Protein AF-A0A9X2VXU7-F1 (afdb_monomer)

Mean predicted aligned error: 15.92 Å

Organism: NCBI:txid1654476

pLDDT: mean 79.63, std 19.14, range [34.38, 96.94]

Foldseek 3Di:
DDDDPPPDDDPDPPDQLLNVVLCVLPPPDDPQNLCVVLVHDPPLLVVCVDPVNFLDDDDLVSLVSSCSSSVHDSVSSNVRSVRRNPPDPPPPPPQDPVSVVVVVVLVPDDPVVVVVVVVVVVVVVVVCVVVCDDPPDDPDD

Sequence (141 aa):
MARSAHEANDGKPREYALDVLIARKKPGVSIRQIERDAGLPPGSLAHHLKTAKRGAIPRLATMQRFAAAIGADFTEVTKAFAADSFVAPDSSSVLTKDEREVLDLYRQLSEAHKGLVRAQLQAAVDYVAKVSPARTGTKRS

Solvent-accessible surface area (backbone atoms only — not comparable to full-atom values): 8717 Å² total; per-residue (Å²): 141,83,80,83,85,72,78,82,71,70,90,65,80,82,81,45,46,48,58,54,50,45,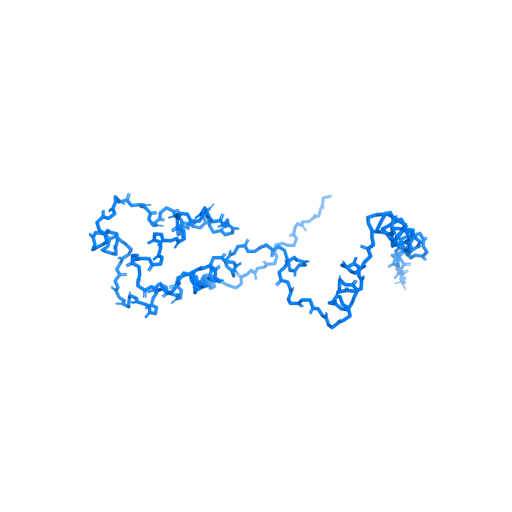47,71,59,39,66,96,59,51,67,71,53,40,30,56,77,56,72,43,63,90,52,76,60,58,58,59,71,35,75,93,39,54,41,56,75,74,57,68,75,55,46,50,48,50,12,65,48,50,72,46,55,55,67,58,44,52,51,18,41,56,69,40,18,71,69,58,75,87,82,72,56,78,69,50,73,66,59,42,52,53,50,56,56,56,68,74,47,54,74,75,52,46,53,54,52,52,54,51,53,49,52,52,53,55,45,52,59,67,74,56,69,73,99,74,83,79,86,77,131

Radius of gyration: 22.94 Å; Cα contacts (8 Å, |Δi|>4): 79; chains: 1; bounding box: 47×51×52 Å

Nearest PDB structures (foldseek):
  1dw9-assembly1_C  TM=3.909E-01  e=1.039E+00  Escherichia coli
  2ivb-assembly1_C  TM=3.908E-01  e=7.931E-01  Escherichia coli
  7o74-assembly1_A  TM=4.039E-01  e=1.039E+00  Pseudomonas lactis
  2iuo-assembly1_J  TM=3.911E-01  e=1.157E+00  Escherichia coli
  2ivq-assembly1_A  TM=3.899E-01  e=1.157E+00  Escherichia coli

Structure (mmCIF, N/CA/C/O backbone):
data_AF-A0A9X2VXU7-F1
#
_entry.id   AF-A0A9X2VXU7-F1
#
loop_
_atom_site.group_PDB
_atom_site.id
_atom_site.type_symbol
_atom_site.label_atom_id
_atom_site.label_alt_id
_atom_site.label_comp_id
_atom_site.label_asym_id
_atom_site.label_entity_id
_atom_site.label_seq_id
_atom_site.pdbx_PDB_ins_code
_atom_site.Cartn_x
_atom_site.Cartn_y
_atom_site.Cartn_z
_atom_site.occupancy
_atom_site.B_iso_or_equiv
_atom_site.auth_seq_id
_atom_site.auth_comp_id
_atom_site.auth_asym_id
_atom_site.auth_atom_id
_atom_site.pdbx_PDB_model_num
ATOM 1 N N . MET A 1 1 ? 33.579 21.582 5.996 1.00 47.84 1 MET A N 1
ATOM 2 C CA . MET A 1 1 ? 32.470 21.375 6.952 1.00 47.84 1 MET A CA 1
ATOM 3 C C . MET A 1 1 ? 31.421 22.455 6.737 1.00 47.84 1 MET A C 1
ATOM 5 O O . MET A 1 1 ? 31.714 23.613 6.989 1.00 47.84 1 MET A O 1
ATOM 9 N N . ALA A 1 2 ? 30.240 22.097 6.236 1.00 37.22 2 ALA A N 1
ATOM 10 C CA . ALA A 1 2 ? 29.071 22.974 6.169 1.00 37.22 2 ALA A CA 1
ATOM 11 C C . ALA A 1 2 ? 27.810 22.101 6.193 1.00 37.22 2 ALA A C 1
ATOM 13 O O . ALA A 1 2 ? 27.821 20.980 5.692 1.00 37.22 2 ALA A O 1
ATOM 14 N N . ARG A 1 3 ? 26.799 22.603 6.897 1.00 34.38 3 ARG A N 1
ATOM 15 C CA . ARG A 1 3 ? 25.735 21.877 7.590 1.00 34.38 3 ARG A CA 1
ATOM 16 C C . ARG A 1 3 ? 24.612 21.414 6.663 1.00 34.38 3 ARG A C 1
ATOM 18 O O . ARG A 1 3 ? 24.262 22.097 5.708 1.00 34.38 3 ARG A O 1
ATOM 25 N N . SER A 1 4 ? 24.036 20.276 7.039 1.00 41.47 4 SER A N 1
ATOM 26 C CA . SER A 1 4 ? 22.783 19.708 6.558 1.00 41.47 4 SER A CA 1
ATOM 27 C C . SER A 1 4 ? 21.665 20.752 6.508 1.00 41.47 4 SER A C 1
ATOM 29 O O . SER A 1 4 ? 21.345 21.360 7.529 1.00 41.47 4 SER A O 1
ATOM 31 N N . ALA A 1 5 ? 21.029 20.908 5.348 1.00 38.66 5 ALA A N 1
ATOM 32 C CA . ALA A 1 5 ? 19.711 21.518 5.252 1.00 38.66 5 ALA A CA 1
ATOM 33 C C . ALA A 1 5 ? 18.675 20.445 5.606 1.00 38.66 5 ALA A C 1
ATOM 35 O O . ALA A 1 5 ? 18.135 19.744 4.755 1.00 38.66 5 ALA A O 1
ATOM 36 N N . HIS A 1 6 ? 18.474 20.274 6.910 1.00 39.22 6 HIS A N 1
ATOM 37 C CA . HIS A 1 6 ? 17.275 19.663 7.451 1.00 39.22 6 HIS A CA 1
ATOM 38 C C . HIS A 1 6 ? 16.172 20.713 7.265 1.00 39.22 6 HIS A C 1
ATOM 40 O O . HIS A 1 6 ? 16.061 21.638 8.067 1.00 39.22 6 HIS A O 1
ATOM 46 N N . GLU A 1 7 ? 15.427 20.642 6.161 1.00 39.25 7 GLU A N 1
ATOM 47 C CA . GLU A 1 7 ? 14.214 21.448 6.023 1.00 39.25 7 GLU A CA 1
ATOM 48 C C . GLU A 1 7 ? 13.272 21.082 7.170 1.00 39.25 7 GLU A C 1
ATOM 50 O O . GLU A 1 7 ? 12.904 19.920 7.374 1.00 39.25 7 GLU A O 1
ATOM 55 N N . ALA A 1 8 ? 12.979 22.101 7.974 1.00 38.81 8 ALA A N 1
ATOM 56 C CA . ALA A 1 8 ? 12.091 22.046 9.111 1.00 38.81 8 ALA A CA 1
ATOM 57 C C . ALA A 1 8 ? 10.685 21.706 8.614 1.00 38.81 8 ALA A C 1
ATOM 59 O O . ALA A 1 8 ? 9.982 22.536 8.045 1.00 38.81 8 ALA A O 1
ATOM 60 N N . ASN A 1 9 ? 10.300 20.450 8.816 1.00 41.09 9 ASN A N 1
ATOM 61 C CA . ASN A 1 9 ? 8.938 19.995 8.624 1.00 41.09 9 ASN A CA 1
ATOM 62 C C . ASN A 1 9 ? 8.104 20.579 9.774 1.00 41.09 9 ASN A C 1
ATOM 64 O O . ASN A 1 9 ? 8.288 20.200 10.932 1.00 41.09 9 ASN A O 1
ATOM 68 N N . ASP A 1 10 ? 7.259 21.548 9.434 1.00 40.88 10 ASP A N 1
ATOM 69 C CA . ASP A 1 10 ? 6.278 22.203 10.295 1.00 40.88 10 ASP A CA 1
ATOM 70 C C . ASP A 1 10 ? 5.588 21.141 11.171 1.00 40.88 10 ASP A C 1
ATOM 72 O O . ASP A 1 10 ? 5.078 20.154 10.643 1.00 40.88 10 ASP A O 1
ATOM 76 N N . GLY A 1 11 ? 5.655 21.276 12.500 1.00 41.28 11 GLY A N 1
ATOM 77 C CA . GLY A 1 11 ? 5.474 20.208 13.505 1.00 41.28 11 GLY A CA 1
ATOM 78 C C . GLY A 1 11 ? 4.099 19.522 13.601 1.00 41.28 11 GLY A C 1
ATOM 79 O O . GLY A 1 11 ? 3.743 19.017 14.665 1.00 41.28 11 GLY A O 1
ATOM 80 N N . LYS A 1 12 ? 3.310 19.481 12.526 1.00 35.94 12 LYS A N 1
ATOM 81 C CA . LYS A 1 12 ? 2.122 18.640 12.403 1.00 35.94 12 LYS A CA 1
ATOM 82 C C . LYS A 1 12 ? 2.553 17.204 12.071 1.00 35.94 12 LYS A C 1
ATOM 84 O O . LYS A 1 12 ? 3.268 16.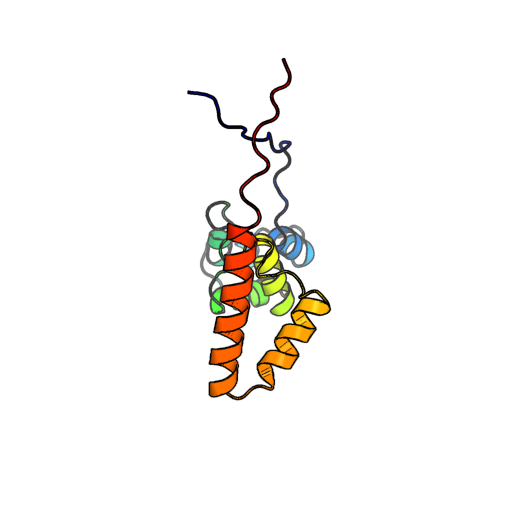996 11.087 1.00 35.94 12 LYS A O 1
ATOM 89 N N . PRO A 1 13 ? 2.138 16.195 12.859 1.00 51.47 13 PRO A N 1
ATOM 90 C CA . PRO A 1 13 ? 2.356 14.800 12.499 1.00 51.47 13 PRO A CA 1
ATOM 91 C C . PRO A 1 13 ? 1.796 14.557 11.096 1.00 51.47 13 PRO A C 1
ATOM 93 O O . PRO A 1 13 ? 0.644 14.898 10.834 1.00 51.47 13 PRO A O 1
ATOM 96 N N . ARG A 1 14 ? 2.606 13.998 10.188 1.00 59.62 14 ARG A N 1
ATOM 97 C CA . ARG A 1 14 ? 2.101 13.548 8.885 1.00 59.62 14 ARG A CA 1
ATOM 98 C C . ARG A 1 14 ? 0.974 12.554 9.139 1.00 59.62 14 ARG A C 1
ATOM 100 O O . ARG A 1 14 ? 1.179 11.559 9.834 1.00 59.62 14 ARG A O 1
ATOM 107 N N . GLU A 1 15 ? -0.199 12.849 8.603 1.00 76.25 15 GLU A N 1
ATOM 108 C CA . GLU A 1 15 ? -1.354 11.972 8.712 1.00 76.25 15 GLU A CA 1
ATOM 109 C C . GLU A 1 15 ? -1.180 10.823 7.713 1.00 76.25 15 GLU A C 1
ATOM 111 O O . GLU A 1 15 ? -1.130 11.040 6.502 1.00 76.25 15 GLU A O 1
ATOM 116 N N . TYR A 1 16 ? -1.000 9.604 8.219 1.00 85.50 16 TYR A N 1
ATOM 117 C CA . TYR A 1 16 ? -0.828 8.420 7.381 1.00 85.50 16 TYR A CA 1
ATOM 118 C C . TYR A 1 16 ? -2.177 8.000 6.787 1.00 85.50 16 TYR A C 1
ATOM 120 O O . TYR A 1 16 ? -3.181 7.918 7.497 1.00 85.50 16 TYR A O 1
ATOM 128 N N . ALA A 1 17 ? -2.209 7.675 5.497 1.00 89.00 17 ALA A N 1
ATOM 129 C CA . ALA A 1 17 ? -3.404 7.252 4.775 1.00 89.00 17 ALA A CA 1
ATOM 130 C C . ALA A 1 17 ? -4.064 6.022 5.416 1.00 89.00 17 ALA A C 1
ATOM 132 O O . ALA A 1 17 ? -5.293 5.912 5.431 1.00 89.00 17 ALA A O 1
ATOM 133 N N . LEU A 1 18 ? -3.272 5.108 5.984 1.00 91.19 18 LEU A N 1
ATOM 134 C CA . LEU A 1 18 ? -3.809 3.971 6.724 1.00 91.19 18 LEU A CA 1
ATOM 135 C C . LEU A 1 18 ? -4.485 4.391 8.033 1.00 91.19 18 LEU A C 1
ATOM 137 O O . LEU A 1 18 ? -5.500 3.800 8.395 1.00 91.19 18 LEU A O 1
ATOM 141 N N . ASP A 1 19 ? -3.983 5.421 8.714 1.00 91.56 19 ASP A N 1
ATOM 142 C CA . ASP A 1 19 ? -4.609 5.931 9.940 1.00 91.56 19 ASP A CA 1
ATOM 143 C C . ASP A 1 19 ? -5.943 6.608 9.627 1.00 91.56 19 ASP A C 1
ATOM 145 O O . ASP A 1 19 ? -6.940 6.339 10.300 1.00 91.56 19 ASP A O 1
ATOM 149 N N . VAL A 1 20 ? -5.998 7.376 8.534 1.00 91.75 20 VAL A N 1
ATOM 150 C CA . VAL A 1 20 ? -7.244 7.950 8.002 1.00 91.75 20 VAL A CA 1
ATOM 151 C C . VAL A 1 20 ? -8.246 6.851 7.651 1.00 91.75 20 VAL A C 1
ATOM 153 O O . VAL A 1 20 ? -9.424 6.937 8.002 1.00 91.75 20 VAL A O 1
ATOM 156 N N . LEU A 1 21 ? -7.795 5.787 6.976 1.00 94.00 21 LEU A N 1
ATOM 157 C CA . LEU A 1 21 ? -8.660 4.667 6.606 1.00 94.00 21 LEU A CA 1
ATOM 158 C C . LEU A 1 21 ? -9.230 3.964 7.844 1.00 94.00 21 LEU A C 1
ATOM 160 O O . LEU A 1 21 ? -10.428 3.675 7.883 1.00 94.00 21 LEU A O 1
ATOM 164 N N . ILE A 1 22 ? -8.399 3.712 8.858 1.00 94.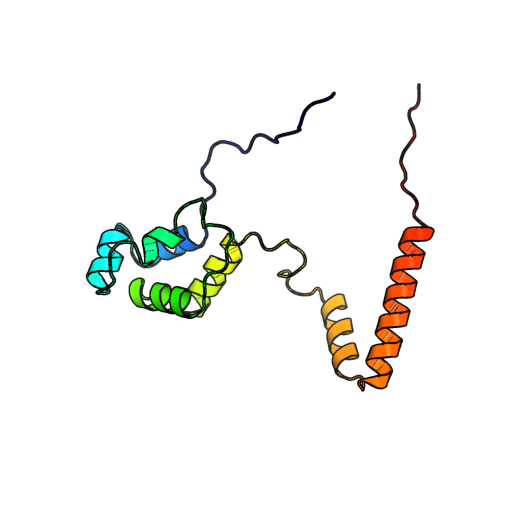88 22 ILE A N 1
ATOM 165 C CA . ILE A 1 22 ? -8.830 3.095 10.116 1.00 94.88 22 ILE A CA 1
ATOM 166 C C . ILE A 1 22 ? -9.836 3.998 10.830 1.00 94.88 22 ILE A C 1
ATOM 168 O O . ILE A 1 22 ? -10.907 3.522 11.200 1.00 94.88 22 ILE A O 1
ATOM 172 N N . ALA A 1 23 ? -9.541 5.293 10.966 1.00 93.50 23 ALA A N 1
ATOM 173 C CA . ALA A 1 23 ? -10.437 6.252 11.606 1.00 93.50 23 ALA A CA 1
ATOM 174 C C . ALA A 1 23 ? -11.796 6.339 10.891 1.00 93.50 23 ALA A C 1
ATOM 176 O O . ALA A 1 23 ? -12.833 6.418 11.546 1.00 93.50 23 ALA A O 1
ATOM 177 N N . ARG A 1 24 ? -11.812 6.246 9.554 1.00 94.44 24 ARG A N 1
ATOM 178 C CA . ARG A 1 24 ? -13.044 6.224 8.753 1.00 94.44 24 ARG A CA 1
ATOM 179 C C . ARG A 1 24 ? -13.859 4.945 8.948 1.00 94.44 24 A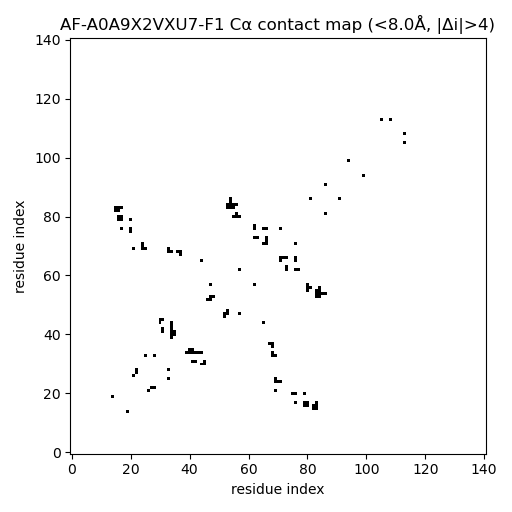RG A C 1
ATOM 181 O O . ARG A 1 24 ? -15.082 5.007 9.006 1.00 94.44 24 ARG A O 1
ATOM 188 N N . LYS A 1 25 ? -13.206 3.780 8.990 1.00 95.88 25 LYS A N 1
ATOM 189 C CA . LYS A 1 25 ? -13.884 2.470 9.054 1.00 95.88 25 LYS A CA 1
ATOM 190 C C . LYS A 1 25 ? -14.268 2.062 10.478 1.00 95.88 25 LYS A C 1
ATOM 192 O O . LYS A 1 25 ? -15.235 1.328 10.667 1.00 95.88 25 LYS A O 1
ATOM 197 N N . LYS A 1 26 ? -13.510 2.519 11.473 1.00 94.19 26 LYS A N 1
ATOM 198 C CA . LYS A 1 26 ? -13.657 2.187 12.895 1.00 94.19 26 LYS A CA 1
ATOM 199 C C . LYS A 1 26 ? -13.519 3.461 13.754 1.00 94.19 26 LYS A C 1
ATOM 201 O O . LYS A 1 26 ? -12.567 3.580 14.528 1.00 94.19 26 LYS A O 1
ATOM 206 N N . PRO A 1 27 ? -14.441 4.432 13.621 1.00 93.56 27 PRO A N 1
ATOM 207 C CA . PRO A 1 27 ? -14.334 5.723 14.297 1.00 93.56 27 PRO A CA 1
ATOM 208 C C . PRO A 1 27 ? -14.348 5.565 15.820 1.00 93.56 27 PRO A C 1
ATOM 210 O O . PRO A 1 27 ? -15.202 4.880 16.377 1.00 93.56 27 PRO A O 1
ATOM 213 N N . GLY A 1 28 ? -13.382 6.190 16.498 1.00 92.25 28 GLY A N 1
ATOM 214 C CA . GLY A 1 28 ? -13.261 6.155 17.961 1.00 92.25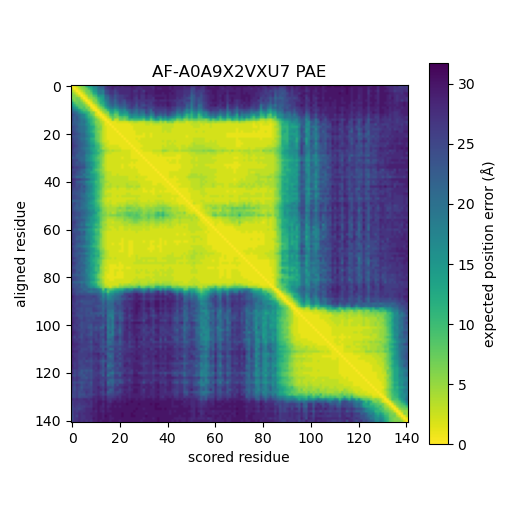 28 GLY A CA 1
ATOM 215 C C . GLY A 1 28 ? -12.822 4.809 18.552 1.00 92.25 28 GLY A C 1
ATOM 216 O O . GLY A 1 28 ? -12.676 4.701 19.769 1.00 92.25 28 GLY A O 1
ATOM 217 N N . VAL A 1 29 ? -12.576 3.786 17.728 1.00 95.06 29 VAL A N 1
ATOM 218 C CA . VAL A 1 29 ? -12.167 2.459 18.201 1.00 95.06 29 VAL A CA 1
ATOM 219 C C . VAL A 1 29 ? -10.644 2.364 18.229 1.00 95.06 29 VAL A C 1
ATOM 221 O O . VAL A 1 29 ? -9.963 2.584 17.229 1.00 95.06 29 VAL A O 1
ATOM 224 N N . SER A 1 30 ? -10.085 1.998 19.383 1.00 94.88 30 SER A N 1
ATOM 225 C CA . SER A 1 30 ? -8.639 1.782 19.502 1.00 94.88 30 SER A CA 1
ATOM 226 C C . SER A 1 30 ? -8.185 0.538 18.728 1.00 94.88 30 SER A C 1
ATOM 228 O O . SER A 1 30 ? -8.897 -0.462 18.676 1.00 94.88 30 SER A O 1
ATOM 230 N N . ILE A 1 31 ? -6.948 0.536 18.217 1.00 95.38 31 ILE A N 1
ATOM 231 C CA . ILE A 1 31 ? -6.371 -0.627 17.514 1.00 95.38 31 ILE A CA 1
ATOM 232 C C . ILE A 1 31 ? -6.411 -1.899 18.366 1.00 95.38 31 ILE A C 1
ATOM 234 O O . ILE A 1 31 ? -6.703 -2.973 17.854 1.00 95.38 31 ILE A O 1
ATOM 238 N N . ARG A 1 32 ? -6.171 -1.783 19.678 1.00 95.06 32 ARG A N 1
ATOM 239 C CA . ARG A 1 32 ? -6.252 -2.924 20.604 1.00 95.06 32 ARG A CA 1
ATOM 240 C C . ARG A 1 32 ? -7.659 -3.516 20.666 1.00 95.06 32 ARG A C 1
ATOM 242 O O . ARG A 1 32 ? -7.800 -4.727 20.785 1.00 95.06 32 ARG A O 1
ATOM 249 N N . GLN A 1 33 ? -8.686 -2.668 20.607 1.00 95.44 33 GLN A N 1
ATOM 250 C CA . GLN A 1 33 ? -10.072 -3.123 20.555 1.00 95.44 33 GLN A CA 1
ATOM 251 C C . GLN A 1 33 ? -10.378 -3.770 19.199 1.00 95.44 33 GLN A C 1
ATOM 253 O O . GLN A 1 33 ? -10.940 -4.853 19.184 1.00 95.44 33 GLN A O 1
ATOM 258 N N . ILE A 1 34 ? -9.913 -3.188 18.086 1.00 96.50 34 ILE A N 1
ATOM 259 C CA . ILE A 1 34 ? -10.049 -3.787 16.745 1.00 96.50 34 ILE A CA 1
ATOM 260 C C . ILE A 1 34 ? -9.413 -5.184 16.696 1.00 96.50 34 ILE A C 1
ATOM 262 O O . ILE A 1 34 ? -10.018 -6.119 16.182 1.00 96.50 34 ILE A O 1
ATOM 266 N N . GLU A 1 35 ? -8.203 -5.344 17.240 1.00 96.94 35 GLU A N 1
ATOM 267 C CA . GLU A 1 35 ? -7.527 -6.645 17.326 1.00 96.94 35 GLU A CA 1
ATOM 268 C C . GLU A 1 35 ? -8.351 -7.648 18.140 1.00 96.94 35 GLU A C 1
ATOM 270 O O . GLU A 1 35 ? -8.533 -8.780 17.702 1.00 96.94 35 GLU A O 1
ATOM 275 N N . ARG A 1 36 ? -8.897 -7.223 19.286 1.00 96.38 36 ARG A N 1
ATOM 276 C CA . ARG A 1 36 ? -9.741 -8.067 20.140 1.00 96.38 36 ARG A CA 1
ATOM 277 C C . ARG A 1 36 ? -11.023 -8.502 19.428 1.00 96.38 36 ARG A C 1
ATOM 279 O O . ARG A 1 36 ? -11.335 -9.688 19.439 1.00 96.38 36 ARG A O 1
ATOM 286 N N . ASP A 1 37 ? -11.724 -7.567 18.794 1.00 95.44 37 ASP A N 1
ATOM 287 C CA . ASP A 1 37 ? -12.984 -7.826 18.087 1.00 95.44 37 ASP A CA 1
ATOM 288 C C . ASP A 1 37 ? -12.780 -8.756 16.885 1.00 95.44 37 ASP A C 1
ATOM 290 O O . ASP A 1 37 ? -13.655 -9.548 16.547 1.00 95.44 37 ASP A O 1
ATOM 294 N N . ALA A 1 38 ? -11.603 -8.691 16.260 1.00 94.62 38 ALA A N 1
ATOM 295 C CA . ALA A 1 38 ? -11.210 -9.557 15.155 1.00 94.62 38 ALA A CA 1
ATOM 296 C C . ALA A 1 38 ? -10.591 -10.898 15.603 1.00 94.62 38 ALA A C 1
ATOM 298 O O . ALA A 1 38 ? -10.138 -11.666 14.754 1.00 94.62 38 ALA A O 1
ATOM 299 N N . GLY A 1 39 ? -10.517 -11.183 16.911 1.00 95.81 39 GLY A N 1
ATOM 300 C CA . GLY A 1 39 ? -9.894 -12.405 17.436 1.00 95.81 39 GLY A CA 1
ATOM 301 C C . GLY A 1 39 ? -8.387 -12.505 17.161 1.00 95.81 39 GLY A C 1
ATOM 302 O O . GLY A 1 39 ? -7.836 -13.603 17.091 1.00 95.81 39 GLY A O 1
ATOM 303 N N . LEU A 1 40 ? -7.710 -11.371 16.965 1.00 94.94 40 LEU A N 1
ATOM 304 C CA . LEU A 1 40 ? -6.287 -11.308 16.652 1.00 94.94 40 LEU A CA 1
ATOM 305 C C . LEU A 1 40 ? -5.430 -11.220 17.927 1.00 94.94 40 LEU A C 1
ATOM 307 O O . LEU A 1 40 ? -5.802 -10.532 18.882 1.00 94.94 40 LEU A O 1
ATOM 311 N N . PRO A 1 41 ? -4.229 -11.834 17.938 1.00 95.00 41 PRO A N 1
ATOM 312 C CA . PRO A 1 41 ? -3.265 -11.631 19.013 1.00 95.00 41 PRO A CA 1
ATOM 313 C C . PRO A 1 41 ? -2.877 -10.149 19.170 1.00 95.00 41 PRO A C 1
ATOM 315 O O . PRO A 1 41 ? -2.744 -9.452 18.152 1.00 95.00 41 PRO A O 1
ATOM 318 N N . PRO A 1 42 ? -2.613 -9.672 20.402 1.00 93.94 42 PRO A N 1
ATOM 319 C CA . PRO A 1 42 ? -2.199 -8.294 20.640 1.00 93.94 42 PRO A CA 1
ATOM 320 C C . PRO A 1 42 ? -0.974 -7.899 19.812 1.00 93.94 42 PRO A C 1
ATOM 322 O O . PR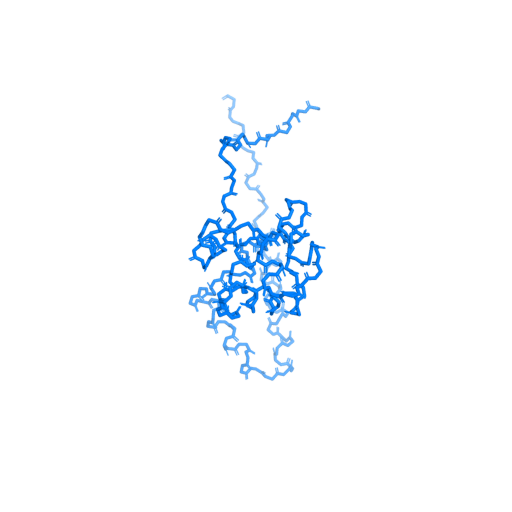O A 1 42 ? 0.043 -8.593 19.800 1.00 93.94 42 PRO A O 1
ATOM 325 N N . GLY A 1 43 ? -1.058 -6.756 19.136 1.00 92.44 43 GLY A N 1
ATOM 326 C CA . GLY A 1 43 ? 0.020 -6.224 18.306 1.00 92.44 43 GLY A CA 1
ATOM 327 C C . GLY A 1 43 ? 0.048 -6.733 16.865 1.00 92.44 43 GLY A C 1
ATOM 328 O O . GLY A 1 43 ? 0.906 -6.282 16.104 1.00 92.44 43 GLY A O 1
ATOM 329 N N . SER A 1 44 ? -0.877 -7.613 16.466 1.00 92.62 44 SER A N 1
ATOM 330 C CA . SER A 1 44 ? -0.986 -8.115 15.087 1.00 92.62 44 SER A CA 1
ATOM 331 C C . SER A 1 44 ? -1.139 -7.005 14.045 1.00 92.62 44 SER A C 1
ATOM 333 O O . SER A 1 44 ? -0.619 -7.128 12.937 1.00 92.62 44 SER A O 1
ATOM 335 N N . LEU A 1 45 ? -1.832 -5.922 14.396 1.00 93.62 45 LEU A N 1
ATOM 336 C CA . LEU A 1 45 ? -2.007 -4.724 13.580 1.00 93.62 45 LEU A CA 1
ATOM 337 C C . LEU A 1 45 ? -1.134 -3.588 14.116 1.00 93.62 45 LEU A C 1
ATOM 339 O O . LEU A 1 45 ? -0.413 -2.947 13.351 1.00 93.62 45 LEU A O 1
ATOM 343 N N . ALA A 1 46 ? -1.127 -3.373 15.437 1.00 92.62 46 ALA A N 1
ATOM 344 C CA . ALA A 1 46 ? -0.440 -2.238 16.054 1.00 92.62 46 ALA A CA 1
ATOM 345 C C . ALA A 1 46 ? 1.070 -2.216 15.768 1.00 92.62 46 ALA A C 1
ATOM 347 O O . ALA A 1 46 ? 1.664 -1.141 15.686 1.00 92.62 46 ALA A O 1
ATOM 348 N N . HIS A 1 47 ? 1.703 -3.380 15.571 1.00 91.31 47 HIS A N 1
ATOM 349 C CA . HIS A 1 47 ? 3.108 -3.460 15.171 1.00 91.31 47 HIS A CA 1
ATOM 350 C C . HIS A 1 47 ? 3.390 -2.712 13.859 1.00 91.31 47 HIS A C 1
ATOM 352 O O . HIS A 1 47 ? 4.404 -2.022 13.759 1.00 91.31 47 HIS A O 1
ATOM 358 N N . HIS A 1 48 ? 2.490 -2.822 12.881 1.00 89.31 48 HIS A N 1
ATOM 359 C CA . HIS A 1 48 ? 2.636 -2.226 11.551 1.00 89.31 48 HIS A CA 1
ATOM 360 C C . HIS A 1 48 ? 2.298 -0.732 11.517 1.00 89.31 48 HIS A C 1
ATOM 362 O O . HIS A 1 48 ? 2.683 -0.043 10.579 1.00 89.31 48 HIS A O 1
ATOM 368 N N . LEU A 1 49 ? 1.632 -0.223 12.556 1.00 88.88 49 LEU A N 1
ATOM 369 C CA . LEU A 1 49 ? 1.264 1.188 12.679 1.00 88.88 49 LEU A CA 1
ATOM 370 C C . LEU A 1 49 ? 2.349 2.041 13.356 1.00 88.88 49 LEU A C 1
ATOM 372 O O . LEU A 1 49 ? 2.264 3.270 13.351 1.00 88.88 49 LEU A O 1
ATOM 376 N N . LYS A 1 50 ? 3.391 1.415 13.917 1.00 86.31 50 LYS A N 1
ATOM 377 C CA . LYS A 1 50 ? 4.529 2.121 14.523 1.00 86.31 50 LYS A CA 1
ATOM 378 C C . LYS A 1 50 ? 5.279 2.933 13.469 1.00 86.31 50 LYS A C 1
ATOM 380 O O . LYS A 1 50 ? 5.570 2.408 12.401 1.00 86.31 50 LYS A O 1
ATOM 385 N N . THR A 1 51 ? 5.703 4.151 13.808 1.00 79.88 51 THR A N 1
ATOM 386 C CA . THR A 1 51 ? 6.454 5.049 12.908 1.00 79.88 51 THR A CA 1
ATOM 387 C C . THR A 1 51 ? 7.655 4.366 12.247 1.00 79.88 51 THR A C 1
ATOM 389 O O . THR A 1 51 ? 7.846 4.499 11.049 1.00 79.88 51 THR A O 1
ATOM 392 N N . ALA A 1 52 ? 8.404 3.541 12.988 1.00 79.00 52 ALA A N 1
ATOM 393 C CA . ALA A 1 52 ? 9.554 2.790 12.466 1.00 79.00 52 ALA A CA 1
ATOM 394 C C . ALA A 1 52 ? 9.207 1.700 11.425 1.00 79.00 52 ALA A C 1
ATOM 396 O O . ALA A 1 52 ? 10.106 1.099 10.841 1.00 79.00 52 ALA A O 1
ATOM 397 N N . LYS A 1 53 ? 7.922 1.378 11.248 1.00 78.25 53 LYS A N 1
ATOM 398 C CA . LYS A 1 53 ? 7.406 0.411 10.268 1.00 78.25 53 LYS A CA 1
ATOM 399 C C . LYS A 1 53 ? 6.582 1.074 9.160 1.00 78.25 53 LYS A C 1
ATOM 401 O O . LYS A 1 53 ? 6.263 0.399 8.184 1.00 78.25 53 LYS A O 1
ATOM 406 N N . ARG A 1 54 ? 6.271 2.370 9.284 1.00 79.00 54 ARG A N 1
ATOM 407 C CA . ARG A 1 54 ? 5.694 3.177 8.199 1.00 79.00 54 ARG A CA 1
ATOM 408 C C . ARG A 1 54 ? 6.722 3.299 7.073 1.00 79.00 54 ARG A C 1
ATOM 410 O O . ARG A 1 54 ? 7.920 3.250 7.338 1.00 79.00 54 ARG A O 1
ATOM 417 N N . GLY A 1 55 ? 6.275 3.392 5.825 1.00 71.62 55 GLY A N 1
ATOM 418 C CA . GLY A 1 55 ? 7.171 3.310 4.664 1.00 71.62 55 GLY A CA 1
ATOM 419 C C . GLY A 1 55 ? 7.349 1.889 4.105 1.00 71.62 55 GLY A C 1
ATOM 420 O O . GLY A 1 55 ? 7.677 1.713 2.941 1.00 71.62 55 GLY A O 1
ATOM 421 N N . ALA A 1 56 ? 7.101 0.840 4.892 1.00 78.06 56 ALA A N 1
ATOM 422 C CA . ALA A 1 56 ? 7.230 -0.532 4.408 1.00 78.06 56 ALA A CA 1
ATOM 423 C C . ALA 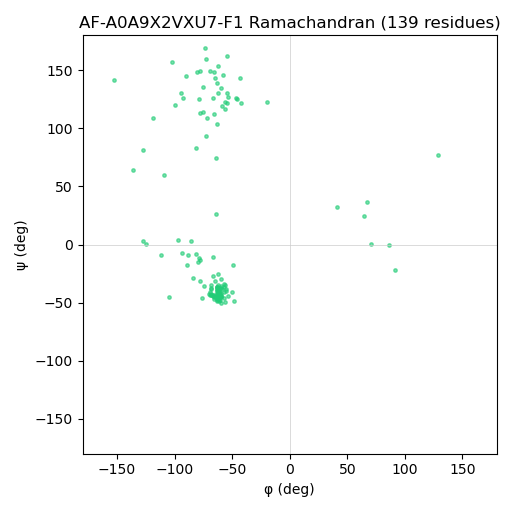A 1 56 ? 5.885 -1.075 3.913 1.00 78.06 56 ALA A C 1
ATOM 425 O O . ALA A 1 56 ? 4.892 -1.046 4.640 1.00 78.06 56 ALA A O 1
ATOM 426 N N . ILE A 1 57 ? 5.874 -1.657 2.712 1.00 84.00 57 ILE A N 1
ATOM 427 C CA . ILE A 1 57 ? 4.735 -2.439 2.225 1.00 84.00 57 ILE A CA 1
ATOM 428 C C . ILE A 1 57 ? 4.750 -3.799 2.947 1.00 84.00 57 ILE A C 1
ATOM 430 O O . ILE A 1 57 ? 5.694 -4.577 2.771 1.00 84.00 57 ILE A O 1
ATOM 434 N N . PRO A 1 58 ? 3.751 -4.117 3.792 1.00 86.31 58 PRO A N 1
ATOM 435 C CA . PRO A 1 58 ? 3.716 -5.392 4.495 1.00 86.31 58 PRO A CA 1
ATOM 436 C C . PRO A 1 58 ? 3.337 -6.544 3.553 1.00 86.31 58 PRO A C 1
ATOM 438 O O . PRO A 1 58 ? 2.877 -6.349 2.431 1.00 86.31 58 PRO A O 1
ATOM 441 N N . ARG A 1 59 ? 3.493 -7.785 4.027 1.00 91.19 59 ARG A N 1
ATOM 442 C CA . ARG A 1 59 ? 3.093 -8.977 3.261 1.00 91.19 59 ARG A CA 1
ATOM 443 C C . ARG A 1 59 ? 1.584 -8.987 2.990 1.00 91.19 59 ARG A C 1
ATOM 445 O O . ARG A 1 59 ? 0.800 -8.513 3.812 1.00 91.19 59 ARG A O 1
ATOM 452 N N . LEU A 1 60 ? 1.182 -9.651 1.905 1.00 90.69 60 LEU A N 1
ATOM 453 C CA . LEU A 1 60 ? -0.219 -9.814 1.494 1.00 90.69 60 LEU A CA 1
ATOM 454 C C . LEU A 1 60 ? -1.134 -10.285 2.640 1.00 90.69 60 LEU A C 1
ATOM 456 O O . LEU A 1 60 ? -2.156 -9.664 2.917 1.00 90.69 60 LEU A O 1
ATOM 460 N N . ALA A 1 61 ? -0.719 -11.322 3.372 1.00 92.88 61 ALA A N 1
ATOM 461 C CA . ALA A 1 61 ? -1.474 -11.861 4.507 1.00 92.88 61 ALA A CA 1
ATOM 462 C C . ALA A 1 61 ? -1.669 -10.850 5.656 1.00 92.88 61 ALA A C 1
ATOM 464 O O . ALA A 1 61 ? -2.596 -10.973 6.454 1.00 92.88 61 ALA A O 1
ATOM 465 N N . THR A 1 62 ? -0.790 -9.854 5.788 1.00 93.12 62 THR A N 1
ATOM 466 C CA . THR A 1 62 ? -0.976 -8.750 6.740 1.00 93.12 62 THR A CA 1
ATOM 467 C C . THR A 1 62 ? -2.018 -7.767 6.218 1.00 93.12 62 THR A C 1
ATOM 469 O O . THR A 1 62 ? -2.920 -7.408 6.964 1.00 93.12 62 THR A O 1
ATOM 472 N N . MET A 1 63 ? -1.952 -7.377 4.943 1.00 94.19 63 MET A N 1
ATOM 473 C CA . MET A 1 63 ? -2.953 -6.487 4.339 1.00 94.19 63 MET A CA 1
ATOM 474 C C . MET A 1 63 ? -4.364 -7.094 4.374 1.00 94.19 63 MET A C 1
ATOM 476 O O . MET A 1 63 ? -5.318 -6.407 4.723 1.00 94.19 63 MET A O 1
ATOM 480 N N . GLN A 1 64 ? -4.493 -8.395 4.097 1.00 95.50 64 GLN A N 1
ATOM 481 C CA . GLN A 1 64 ? -5.764 -9.119 4.215 1.00 95.50 64 GLN A CA 1
ATOM 482 C C . GLN A 1 64 ? -6.292 -9.122 5.654 1.00 95.50 64 GLN A C 1
ATOM 484 O O . GLN A 1 64 ? -7.479 -8.894 5.871 1.00 95.50 64 GLN A O 1
ATOM 489 N N . ARG A 1 65 ? -5.412 -9.310 6.649 1.00 95.81 65 ARG A N 1
ATOM 490 C CA . ARG A 1 65 ? -5.789 -9.198 8.066 1.00 95.81 65 ARG A CA 1
ATOM 491 C C . ARG A 1 65 ? -6.264 -7.796 8.431 1.00 95.81 65 ARG A C 1
ATOM 493 O O . ARG A 1 65 ? -7.251 -7.680 9.146 1.00 95.81 65 ARG A O 1
ATOM 500 N N . PHE A 1 66 ? -5.610 -6.751 7.925 1.00 96.19 66 PHE A N 1
ATOM 501 C CA . PHE A 1 66 ? -6.085 -5.377 8.099 1.00 96.19 66 PHE A CA 1
ATOM 502 C C . PHE A 1 66 ? -7.483 -5.194 7.505 1.00 96.19 66 PHE A C 1
ATOM 504 O O . PHE A 1 66 ? -8.369 -4.729 8.213 1.00 96.19 66 PHE A O 1
ATOM 511 N N . ALA A 1 67 ? -7.693 -5.611 6.252 1.00 96.69 67 ALA A N 1
ATOM 512 C CA . ALA A 1 67 ? -8.980 -5.506 5.564 1.00 96.69 67 ALA A CA 1
ATOM 513 C C . ALA A 1 67 ? -10.107 -6.197 6.345 1.00 96.69 67 ALA A C 1
ATOM 515 O O . ALA A 1 67 ? -11.125 -5.570 6.638 1.00 96.69 67 ALA A O 1
ATOM 516 N N . ALA A 1 68 ? -9.877 -7.441 6.773 1.00 96.94 68 ALA A N 1
ATOM 517 C CA . ALA A 1 68 ? -10.833 -8.202 7.569 1.00 96.94 68 ALA A CA 1
ATOM 518 C C . ALA A 1 68 ? -11.118 -7.545 8.930 1.00 96.94 68 ALA A C 1
ATOM 520 O O . ALA A 1 68 ? -12.277 -7.381 9.302 1.00 96.94 68 ALA A O 1
ATOM 521 N N . ALA A 1 69 ? -10.081 -7.120 9.659 1.00 96.50 69 ALA A N 1
ATOM 522 C CA . ALA A 1 69 ? -10.239 -6.570 11.005 1.00 96.50 69 ALA A CA 1
ATOM 523 C C . ALA A 1 69 ? -10.953 -5.209 11.021 1.00 96.50 69 ALA A C 1
ATOM 525 O O . ALA A 1 69 ? -11.755 -4.928 11.915 1.00 96.50 69 ALA A O 1
ATOM 526 N N . ILE A 1 70 ? -10.691 -4.354 10.028 1.00 96.19 70 ILE A N 1
ATOM 527 C CA . ILE A 1 70 ? -11.309 -3.023 9.955 1.00 96.19 70 ILE A CA 1
ATOM 528 C C . ILE A 1 70 ? -12.587 -3.002 9.108 1.00 96.19 70 ILE A C 1
ATOM 530 O O . ILE A 1 70 ? -13.281 -1.991 9.112 1.00 96.19 70 ILE A O 1
ATOM 534 N N . GLY A 1 71 ? -12.931 -4.094 8.417 1.00 94.62 71 GLY A N 1
ATOM 535 C CA . GLY A 1 71 ? -14.087 -4.155 7.516 1.00 94.62 71 GLY A CA 1
ATOM 536 C C . GLY A 1 71 ? -13.923 -3.274 6.271 1.00 94.62 71 GLY A C 1
ATOM 537 O O . GLY A 1 71 ? -14.872 -2.625 5.829 1.00 94.62 71 GLY A O 1
ATOM 538 N N . ALA A 1 72 ? -12.703 -3.183 5.740 1.00 95.19 72 ALA A N 1
ATOM 539 C CA . ALA A 1 72 ? -12.404 -2.454 4.508 1.00 95.19 72 ALA A CA 1
ATOM 540 C C . ALA A 1 72 ? -12.234 -3.410 3.329 1.00 95.19 72 ALA A C 1
ATOM 542 O O . ALA A 1 72 ? -11.874 -4.572 3.514 1.00 95.19 72 ALA A O 1
ATOM 543 N N . ASP A 1 73 ? -12.433 -2.897 2.113 1.00 94.69 73 ASP A N 1
ATOM 544 C CA . ASP A 1 73 ? -12.042 -3.648 0.927 1.00 94.69 73 ASP A CA 1
ATOM 545 C C . ASP A 1 73 ? -10.518 -3.818 0.900 1.00 94.69 73 ASP A C 1
ATOM 547 O O . ASP A 1 73 ? -9.758 -2.915 1.274 1.00 94.69 73 ASP A O 1
ATOM 551 N N . PHE A 1 74 ? -10.060 -4.978 0.433 1.00 92.12 74 PHE A N 1
ATOM 552 C CA . PHE A 1 74 ? -8.635 -5.265 0.326 1.00 92.12 74 PHE A CA 1
ATOM 553 C C . PHE A 1 74 ? -7.900 -4.202 -0.510 1.00 92.12 74 PHE A C 1
ATOM 555 O O . PHE A 1 74 ? -6.829 -3.738 -0.119 1.00 92.12 74 PHE A O 1
ATOM 562 N N . THR A 1 75 ? -8.516 -3.732 -1.595 1.00 91.12 75 THR A N 1
ATOM 563 C CA . THR A 1 75 ? -7.980 -2.686 -2.474 1.00 91.12 75 THR A CA 1
ATOM 564 C C . THR A 1 75 ? -7.824 -1.349 -1.750 1.00 91.12 75 THR A C 1
ATOM 566 O O . THR A 1 75 ? -6.845 -0.642 -1.986 1.00 91.12 75 THR A O 1
ATOM 569 N N . GLU A 1 76 ? -8.759 -0.981 -0.864 1.00 91.94 76 GLU A N 1
ATOM 570 C CA . GLU A 1 76 ? -8.644 0.241 -0.051 1.00 91.94 76 GLU A CA 1
ATOM 571 C C . GLU A 1 76 ? -7.426 0.165 0.876 1.00 91.94 76 GLU A C 1
ATOM 573 O O . GLU A 1 76 ? -6.658 1.123 0.974 1.00 91.94 76 GLU A O 1
ATOM 578 N N . VAL A 1 77 ? -7.214 -0.993 1.508 1.00 92.94 77 VAL A N 1
ATOM 579 C CA . VAL A 1 77 ? -6.074 -1.228 2.402 1.00 92.94 77 VAL A CA 1
ATOM 580 C C . VAL A 1 77 ? -4.754 -1.209 1.637 1.00 92.94 77 VAL A C 1
ATOM 582 O O . VAL A 1 77 ? -3.802 -0.566 2.080 1.00 92.94 77 VAL A O 1
ATOM 585 N N . THR A 1 78 ? -4.683 -1.854 0.471 1.00 89.94 78 THR A N 1
ATOM 586 C CA . THR A 1 78 ? -3.480 -1.830 -0.372 1.00 89.94 78 THR A CA 1
ATOM 587 C C . THR A 1 78 ? -3.137 -0.411 -0.817 1.00 89.94 78 THR A C 1
ATOM 589 O O . THR A 1 78 ? -1.976 -0.017 -0.727 1.00 89.94 78 THR A O 1
ATOM 592 N N . LYS A 1 79 ? -4.133 0.382 -1.238 1.00 86.88 79 LYS A N 1
ATOM 593 C CA . LYS A 1 79 ? -3.934 1.791 -1.613 1.00 86.88 79 LYS A CA 1
ATOM 594 C C . LYS A 1 79 ? -3.422 2.629 -0.441 1.00 86.88 79 LYS A C 1
ATOM 596 O O . LYS A 1 79 ? -2.522 3.437 -0.636 1.00 86.88 79 LYS A O 1
ATOM 601 N N . ALA A 1 80 ? -3.950 2.412 0.763 1.00 88.94 80 ALA A N 1
ATOM 602 C CA . ALA A 1 80 ? -3.500 3.120 1.958 1.00 88.94 80 ALA A CA 1
ATOM 603 C C . ALA A 1 80 ? -2.048 2.771 2.333 1.00 88.94 80 ALA A C 1
ATOM 605 O O . ALA A 1 80 ? -1.244 3.669 2.564 1.00 88.94 80 ALA A O 1
ATOM 606 N N . PHE A 1 81 ? -1.676 1.485 2.310 1.00 89.44 81 PHE A N 1
ATOM 607 C CA . PHE A 1 81 ? -0.283 1.078 2.528 1.00 89.44 81 PHE A CA 1
ATOM 608 C C . PHE A 1 81 ? 0.660 1.605 1.444 1.00 89.44 81 PHE A C 1
ATOM 610 O O . PHE A 1 81 ? 1.776 2.004 1.761 1.00 89.44 81 PHE A O 1
ATOM 617 N N . ALA A 1 82 ? 0.226 1.619 0.180 1.00 83.94 82 ALA A N 1
ATOM 618 C CA . ALA A 1 82 ? 1.016 2.171 -0.915 1.00 83.94 82 ALA A CA 1
ATOM 619 C C . ALA A 1 82 ? 1.257 3.677 -0.722 1.00 83.94 82 ALA A C 1
ATOM 621 O O . ALA A 1 82 ? 2.403 4.116 -0.801 1.00 83.94 82 ALA A O 1
ATOM 622 N N . ALA A 1 83 ? 0.217 4.441 -0.375 1.00 82.38 83 ALA A N 1
ATOM 623 C CA . ALA A 1 83 ? 0.328 5.868 -0.067 1.00 82.38 83 ALA A CA 1
ATOM 624 C C . ALA A 1 83 ? 1.283 6.151 1.110 1.00 82.38 83 ALA A C 1
ATOM 626 O O . ALA A 1 83 ? 2.068 7.093 1.051 1.00 82.38 83 ALA A O 1
ATOM 627 N N . ASP A 1 84 ? 1.279 5.298 2.138 1.00 84.06 84 ASP A N 1
ATOM 628 C CA . ASP A 1 84 ? 2.162 5.427 3.306 1.00 84.06 84 ASP A CA 1
ATOM 629 C C . ASP A 1 84 ? 3.603 4.958 3.060 1.00 84.06 84 ASP A C 1
ATOM 631 O O . ASP A 1 84 ? 4.483 5.193 3.894 1.00 84.06 84 ASP A O 1
ATOM 635 N N . SER A 1 85 ? 3.854 4.242 1.960 1.00 73.81 85 SER A N 1
ATOM 636 C CA . SER A 1 85 ? 5.116 3.527 1.761 1.00 73.81 85 SER A CA 1
ATOM 637 C C . SER A 1 85 ? 6.280 4.385 1.251 1.00 73.81 85 SER A C 1
ATOM 639 O O . SER A 1 85 ? 7.403 3.900 1.232 1.00 73.81 85 SER A O 1
ATOM 641 N N . PHE A 1 86 ? 6.072 5.652 0.866 1.00 60.47 86 PHE A N 1
ATOM 642 C CA . PHE A 1 86 ? 7.118 6.503 0.259 1.00 60.47 86 PHE A CA 1
ATOM 643 C C . PHE A 1 86 ? 8.000 5.756 -0.766 1.00 60.47 86 PHE A C 1
ATOM 645 O O . PHE A 1 86 ? 9.186 6.060 -0.915 1.00 60.47 86 PHE A O 1
ATOM 652 N N . VAL A 1 87 ? 7.438 4.773 -1.483 1.00 49.06 87 VAL A N 1
ATOM 653 C CA . VAL A 1 87 ? 8.057 4.256 -2.701 1.00 49.06 87 VAL A CA 1
ATOM 654 C C . VAL A 1 87 ? 8.270 5.483 -3.575 1.00 49.06 87 VAL A C 1
ATOM 656 O O . VAL A 1 87 ? 7.324 6.241 -3.791 1.00 49.06 87 VAL A O 1
ATOM 659 N N . ALA A 1 88 ? 9.526 5.729 -3.956 1.00 39.16 88 ALA A N 1
ATOM 660 C CA . ALA A 1 88 ? 9.937 6.939 -4.652 1.00 39.16 88 ALA A CA 1
ATOM 661 C C . ALA A 1 88 ? 8.927 7.307 -5.764 1.00 39.16 88 ALA A C 1
ATOM 663 O O . ALA A 1 88 ? 8.399 6.385 -6.406 1.00 39.16 88 ALA A O 1
ATOM 664 N N . PRO A 1 89 ? 8.667 8.612 -5.995 1.00 41.75 89 PRO A N 1
ATOM 665 C CA . PRO A 1 89 ? 7.635 9.104 -6.918 1.00 41.75 89 PRO A CA 1
ATOM 666 C C . PRO A 1 89 ? 7.656 8.473 -8.321 1.00 41.75 89 PRO A C 1
ATOM 668 O O . PRO A 1 89 ? 6.649 8.507 -9.020 1.00 41.75 89 PRO A O 1
ATOM 671 N N . ASP A 1 90 ? 8.759 7.838 -8.707 1.00 47.03 90 ASP A N 1
ATOM 672 C CA . ASP A 1 90 ? 9.027 7.418 -10.078 1.00 47.03 90 ASP A CA 1
ATOM 673 C C . ASP A 1 90 ? 8.677 5.949 -10.378 1.00 47.03 90 ASP A C 1
ATOM 675 O O . ASP A 1 90 ? 8.924 5.471 -11.479 1.00 47.03 90 ASP A O 1
ATOM 679 N N . SER A 1 91 ? 8.105 5.195 -9.430 1.00 45.28 91 SER A N 1
ATOM 680 C CA . SER A 1 91 ? 7.649 3.809 -9.700 1.00 45.28 91 SER A CA 1
ATOM 681 C C . SER A 1 91 ? 6.182 3.537 -9.366 1.00 45.28 91 SER A C 1
ATOM 683 O O . SER A 1 91 ? 5.691 2.428 -9.576 1.00 45.28 91 SER A O 1
ATOM 685 N N . SER A 1 92 ? 5.464 4.554 -8.885 1.00 46.69 92 SER A N 1
ATOM 686 C CA . SER A 1 92 ? 4.019 4.494 -8.626 1.00 46.69 92 SER A CA 1
ATOM 687 C C . SER A 1 92 ? 3.228 5.628 -9.284 1.00 46.69 92 SER A C 1
ATOM 689 O O . SER A 1 92 ? 2.006 5.688 -9.125 1.00 46.69 92 SER A O 1
ATOM 691 N N . SER A 1 93 ? 3.888 6.502 -10.053 1.00 50.44 93 SER A N 1
ATOM 692 C CA . SER A 1 93 ? 3.197 7.459 -10.907 1.00 50.44 93 SER A CA 1
ATOM 693 C C . SER A 1 93 ? 2.319 6.702 -11.908 1.00 50.44 93 SER A C 1
ATOM 695 O O . SER A 1 93 ? 2.706 5.692 -12.501 1.00 50.44 93 SER A O 1
ATOM 697 N N . VAL A 1 94 ? 1.081 7.170 -12.079 1.00 58.19 94 VAL A N 1
ATOM 698 C CA . VAL A 1 94 ? 0.278 6.779 -13.237 1.00 58.19 94 VAL A CA 1
ATOM 699 C C . VAL A 1 94 ? 1.111 7.143 -14.458 1.00 58.19 94 VAL A C 1
ATOM 701 O O . VAL A 1 94 ? 1.388 8.325 -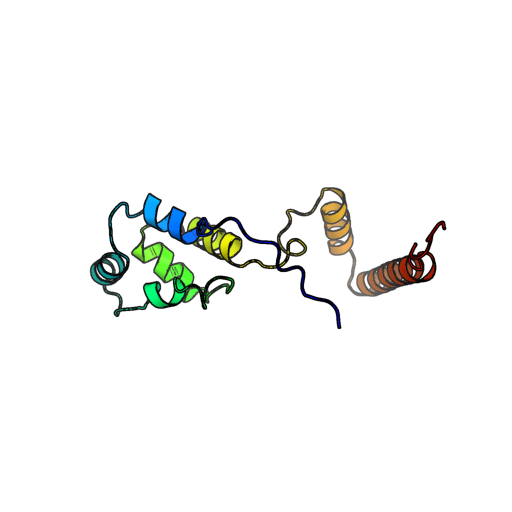14.639 1.00 58.19 94 VAL A O 1
ATOM 704 N N . LEU A 1 95 ? 1.507 6.140 -15.255 1.00 69.81 95 LEU A N 1
ATOM 705 C CA . LEU A 1 95 ? 2.254 6.368 -16.492 1.00 69.81 95 LEU A CA 1
ATOM 706 C C . LEU A 1 95 ? 1.577 7.497 -17.263 1.00 69.81 95 LEU A C 1
ATOM 708 O O . LEU A 1 95 ? 0.366 7.414 -17.541 1.00 69.81 95 LEU A O 1
ATOM 712 N N . THR A 1 96 ? 2.356 8.524 -17.589 1.00 78.31 96 THR A N 1
ATOM 713 C CA . THR A 1 96 ? 1.963 9.562 -18.535 1.00 78.31 96 THR A CA 1
ATO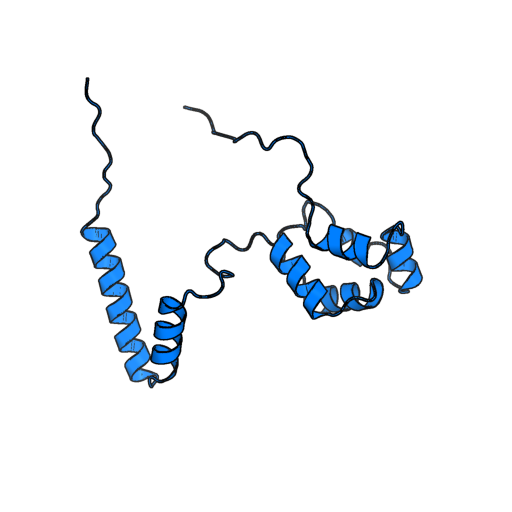M 714 C C . THR A 1 96 ? 1.546 8.908 -19.854 1.00 78.31 96 THR A C 1
ATOM 716 O O . THR A 1 96 ? 1.825 7.731 -20.114 1.00 78.31 96 THR A O 1
ATOM 719 N N . LYS A 1 97 ? 0.818 9.649 -20.693 1.00 74.44 97 LYS A N 1
ATOM 720 C CA . LYS A 1 97 ? 0.346 9.123 -21.981 1.00 74.44 97 LYS A CA 1
ATOM 721 C C . LYS A 1 97 ? 1.509 8.558 -22.807 1.00 74.44 97 LYS A C 1
ATOM 723 O O . LYS A 1 97 ? 1.399 7.442 -23.305 1.00 74.44 97 LYS A O 1
ATOM 728 N N . ASP A 1 98 ? 2.619 9.285 -22.844 1.00 76.88 98 ASP A N 1
ATOM 729 C CA . ASP A 1 98 ? 3.801 8.931 -23.627 1.00 76.88 98 ASP A CA 1
ATOM 730 C C . ASP A 1 98 ? 4.501 7.687 -23.056 1.00 76.88 98 ASP A C 1
ATOM 732 O O . ASP A 1 98 ? 4.832 6.761 -23.793 1.00 76.88 98 ASP A O 1
ATOM 736 N N . GLU A 1 99 ? 4.654 7.592 -21.730 1.00 78.94 99 GLU A N 1
ATOM 737 C CA . GLU A 1 99 ? 5.233 6.403 -21.083 1.00 78.94 99 GLU A CA 1
ATOM 738 C C . GLU A 1 99 ? 4.381 5.147 -21.309 1.00 78.94 99 GLU A C 1
ATOM 740 O O . GLU A 1 99 ? 4.906 4.045 -21.492 1.00 78.94 99 GLU A O 1
ATOM 745 N N . ARG A 1 100 ? 3.054 5.303 -21.313 1.00 81.00 100 ARG A N 1
ATOM 746 C CA . ARG A 1 100 ? 2.122 4.208 -21.588 1.00 81.00 100 ARG A CA 1
ATOM 747 C C . ARG A 1 100 ? 2.204 3.752 -23.037 1.00 81.00 100 ARG A C 1
ATOM 749 O O . ARG A 1 100 ? 2.253 2.552 -23.282 1.00 81.00 100 ARG A O 1
ATOM 756 N N . GLU A 1 101 ? 2.266 4.694 -23.969 1.00 86.62 101 GLU A N 1
ATOM 757 C CA . GLU A 1 101 ? 2.409 4.406 -25.393 1.00 86.62 101 GLU A CA 1
ATOM 758 C C . GLU A 1 101 ? 3.709 3.643 -25.681 1.00 86.62 101 GLU A C 1
ATOM 760 O O . GLU A 1 101 ? 3.684 2.602 -26.339 1.00 86.62 101 GLU A O 1
ATOM 765 N N . VAL A 1 102 ? 4.832 4.076 -25.099 1.00 88.62 102 VAL A N 1
ATOM 766 C CA . VAL A 1 102 ? 6.115 3.365 -25.212 1.00 88.62 102 VAL A CA 1
ATOM 767 C C . VAL A 1 102 ? 6.015 1.945 -24.648 1.00 88.62 102 VAL A C 1
ATOM 769 O O . VAL A 1 102 ? 6.491 0.994 -25.273 1.00 88.62 102 VAL A O 1
ATOM 772 N N . LEU A 1 103 ? 5.380 1.775 -23.486 1.00 87.88 103 LEU A N 1
ATOM 773 C CA . LEU A 1 103 ? 5.202 0.462 -22.868 1.00 87.88 103 LEU A CA 1
ATOM 774 C C . LEU A 1 103 ? 4.320 -0.467 -23.716 1.00 87.88 103 LEU A C 1
ATOM 776 O O . LEU A 1 103 ? 4.636 -1.651 -23.860 1.00 87.88 103 LEU A O 1
ATOM 780 N N . ASP A 1 104 ? 3.231 0.051 -24.278 1.00 88.12 104 ASP A N 1
ATOM 781 C CA . ASP A 1 104 ? 2.302 -0.720 -25.103 1.00 88.12 104 ASP A CA 1
ATOM 782 C C . ASP A 1 104 ? 2.937 -1.135 -26.435 1.00 88.12 104 ASP A C 1
ATOM 784 O O . ASP A 1 104 ? 2.760 -2.278 -26.865 1.00 88.12 104 ASP A O 1
ATOM 788 N N . LEU A 1 105 ? 3.750 -0.271 -27.050 1.00 89.50 105 LEU A N 1
ATOM 789 C CA . LEU A 1 105 ? 4.561 -0.624 -28.220 1.00 89.50 105 LEU A CA 1
ATOM 790 C C . LEU A 1 105 ? 5.611 -1.684 -27.869 1.00 89.50 105 LEU A C 1
ATOM 792 O O . LEU A 1 105 ? 5.745 -2.687 -28.568 1.00 89.50 105 LEU A O 1
ATOM 796 N N . TYR A 1 106 ? 6.316 -1.520 -26.749 1.00 91.94 106 TYR A N 1
ATOM 797 C CA . TYR A 1 106 ? 7.348 -2.460 -26.312 1.00 91.94 106 TYR A CA 1
ATOM 798 C C . TYR A 1 106 ? 6.795 -3.868 -26.030 1.00 91.94 106 TYR A C 1
ATOM 800 O O . TYR A 1 106 ? 7.455 -4.874 -26.304 1.00 91.94 106 TYR A O 1
ATOM 808 N N . ARG A 1 107 ? 5.565 -3.966 -25.512 1.00 90.50 107 ARG A N 1
ATOM 809 C CA . ARG A 1 107 ? 4.882 -5.246 -25.251 1.00 90.50 107 ARG A CA 1
ATOM 810 C C . ARG A 1 107 ? 4.539 -6.027 -26.518 1.00 90.50 107 ARG A C 1
ATOM 812 O O . ARG A 1 107 ? 4.476 -7.251 -26.446 1.00 90.50 107 ARG A O 1
ATOM 819 N N . GLN A 1 108 ? 4.349 -5.344 -27.645 1.00 93.12 108 GLN A N 1
ATOM 820 C CA . GLN A 1 108 ? 4.027 -5.966 -28.934 1.00 93.12 108 GLN A CA 1
ATOM 821 C C . GLN A 1 108 ? 5.257 -6.562 -29.639 1.00 93.12 108 GLN A C 1
ATOM 823 O O . GLN A 1 108 ? 5.117 -7.310 -30.603 1.00 93.12 108 GLN A O 1
ATOM 828 N N . LEU A 1 109 ? 6.469 -6.258 -29.166 1.00 92.44 109 LEU A N 1
ATOM 829 C CA . LEU A 1 109 ? 7.711 -6.746 -29.763 1.00 92.44 109 LEU A CA 1
ATOM 830 C C . LEU A 1 109 ? 8.013 -8.200 -29.373 1.00 92.44 109 LEU A C 1
ATOM 832 O O . LEU A 1 109 ? 7.736 -8.635 -28.253 1.00 92.44 109 LEU A O 1
ATOM 836 N N . SER A 1 110 ? 8.681 -8.939 -30.264 1.00 93.44 110 SER A N 1
ATOM 837 C CA . SER A 1 110 ? 9.285 -10.228 -29.901 1.00 93.44 110 SER A CA 1
ATOM 838 C C . SER A 1 110 ? 10.529 -10.033 -29.024 1.00 93.44 110 SER A C 1
ATOM 840 O O . SER A 1 110 ? 11.149 -8.968 -29.032 1.00 93.44 110 SER A O 1
ATOM 842 N N . GLU A 1 111 ? 10.935 -11.066 -28.281 1.00 85.75 111 GLU A N 1
ATOM 843 C CA . GLU A 1 111 ? 12.067 -10.974 -27.340 1.00 85.75 111 GLU A CA 1
ATOM 844 C C . GLU A 1 111 ? 13.383 -10.534 -28.003 1.00 85.75 111 GLU A C 1
ATOM 846 O O . GLU A 1 111 ? 14.125 -9.733 -27.431 1.00 85.75 111 GLU A O 1
ATOM 851 N N . ALA A 1 112 ? 13.632 -10.970 -29.243 1.00 85.94 112 ALA A N 1
ATOM 852 C CA . ALA A 1 112 ? 14.792 -10.538 -30.025 1.00 85.94 112 ALA A CA 1
ATOM 853 C C . ALA A 1 112 ? 14.789 -9.016 -30.282 1.00 85.94 112 ALA A C 1
ATOM 855 O O . ALA A 1 112 ? 15.815 -8.353 -30.134 1.00 85.94 112 ALA A O 1
ATOM 856 N N . HIS A 1 113 ? 13.623 -8.438 -30.587 1.00 90.56 113 HIS A N 1
ATOM 857 C CA . HIS A 1 113 ? 13.478 -7.001 -30.843 1.00 90.56 113 HIS A CA 1
ATOM 858 C C . HIS A 1 113 ? 13.454 -6.171 -29.554 1.00 90.56 113 HIS A C 1
ATOM 860 O O . HIS A 1 113 ? 13.976 -5.058 -29.529 1.00 90.56 113 HIS A O 1
ATOM 866 N N . LYS A 1 114 ? 12.938 -6.720 -28.448 1.00 91.25 114 LYS A N 1
ATOM 867 C CA . LYS A 1 114 ? 13.022 -6.085 -27.122 1.00 91.25 114 LYS A CA 1
ATOM 868 C C . LYS A 1 114 ? 14.465 -5.867 -26.672 1.00 91.25 114 LYS A C 1
ATOM 870 O O . LYS A 1 114 ? 14.753 -4.877 -26.001 1.00 91.25 114 LYS A O 1
ATOM 875 N N . GLY A 1 115 ? 15.367 -6.794 -27.005 1.00 89.62 115 GLY A N 1
ATOM 876 C CA . GLY A 1 115 ? 16.800 -6.639 -26.747 1.00 89.62 115 GLY A CA 1
ATOM 877 C C . GLY A 1 115 ? 17.389 -5.436 -27.486 1.00 89.62 115 GLY A C 1
ATOM 878 O O . GLY A 1 115 ? 18.036 -4.589 -26.872 1.00 89.62 115 GLY A O 1
ATOM 879 N N . LEU A 1 116 ? 17.088 -5.319 -28.782 1.00 92.00 116 LEU A N 1
ATOM 880 C CA . LEU A 1 116 ? 17.543 -4.210 -29.622 1.00 92.00 116 LEU A CA 1
ATOM 881 C C . LEU A 1 116 ? 17.018 -2.850 -29.132 1.00 92.00 116 LEU A C 1
ATOM 883 O O . LEU A 1 116 ? 17.795 -1.909 -28.985 1.00 92.00 116 LEU A O 1
ATOM 887 N N . VAL A 1 117 ? 15.721 -2.756 -28.821 1.00 93.50 117 VAL A N 1
ATOM 888 C CA . VAL A 1 117 ? 15.104 -1.509 -28.335 1.00 93.50 117 VAL A CA 1
ATOM 889 C C . VAL A 1 117 ? 15.702 -1.070 -26.998 1.00 93.50 117 VAL A C 1
ATOM 891 O O . VAL A 1 117 ? 15.992 0.111 -26.818 1.00 93.50 117 VAL A O 1
ATOM 894 N N . ARG A 1 118 ? 15.969 -2.004 -26.075 1.00 92.81 118 ARG A N 1
ATOM 895 C CA . ARG A 1 118 ? 16.657 -1.686 -24.811 1.00 92.81 118 ARG A CA 1
ATOM 896 C C . ARG A 1 118 ? 18.050 -1.105 -25.042 1.00 92.81 118 ARG A C 1
ATOM 898 O O . ARG A 1 118 ? 18.399 -0.116 -24.405 1.00 92.81 118 ARG A O 1
ATOM 905 N N . ALA A 1 119 ? 18.821 -1.679 -25.965 1.00 90.75 119 ALA A N 1
ATOM 906 C CA . ALA A 1 119 ? 20.150 -1.171 -26.298 1.00 90.75 119 ALA A CA 1
ATOM 907 C C . ALA A 1 119 ? 20.097 0.254 -26.878 1.00 90.75 119 ALA A C 1
ATOM 909 O O . ALA A 1 119 ? 20.908 1.102 -26.510 1.00 90.75 119 ALA A O 1
ATOM 910 N N . GLN A 1 120 ? 19.114 0.542 -27.735 1.00 92.50 120 GLN A N 1
ATOM 911 C CA . GLN A 1 120 ? 18.923 1.874 -28.318 1.00 92.50 120 GLN A CA 1
ATOM 912 C C . GLN A 1 120 ? 18.493 2.917 -27.280 1.00 92.50 120 GLN A C 1
ATOM 914 O O . GLN A 1 120 ? 19.044 4.017 -27.257 1.00 92.50 120 GLN A O 1
ATOM 919 N N . LEU A 1 121 ? 17.554 2.570 -26.394 1.00 92.94 121 LEU A N 1
ATOM 920 C CA . LEU A 1 121 ? 17.137 3.448 -25.298 1.00 92.94 121 LEU A CA 1
ATOM 921 C C . LEU A 1 121 ? 18.309 3.767 -24.365 1.00 92.94 121 LEU A C 1
ATOM 923 O O . LEU A 1 121 ? 18.511 4.928 -24.015 1.00 92.94 121 LEU A O 1
ATOM 927 N N . GLN A 1 122 ? 19.128 2.768 -24.023 1.00 91.31 122 GLN A N 1
ATOM 928 C CA . GLN A 1 122 ? 20.314 2.985 -23.196 1.00 91.31 122 GLN A CA 1
ATOM 929 C C . GLN A 1 122 ? 21.326 3.910 -23.884 1.00 91.31 122 GLN A C 1
ATOM 931 O O . GLN A 1 122 ? 21.827 4.841 -23.258 1.00 91.31 122 GLN A O 1
ATOM 936 N N . ALA A 1 123 ? 21.579 3.718 -25.182 1.00 91.69 123 ALA A N 1
ATOM 937 C CA . ALA A 1 123 ? 22.476 4.588 -25.939 1.00 91.69 123 ALA A CA 1
ATOM 938 C C . ALA A 1 123 ? 21.995 6.052 -25.957 1.00 91.69 123 ALA A C 1
ATOM 940 O O . ALA A 1 123 ? 22.810 6.969 -25.855 1.00 91.69 123 ALA A O 1
ATOM 941 N N . ALA A 1 124 ? 20.680 6.279 -26.044 1.00 90.25 124 ALA A N 1
ATOM 942 C CA . ALA A 1 124 ? 20.096 7.616 -25.974 1.00 90.25 124 ALA A CA 1
ATOM 943 C C . ALA A 1 124 ? 20.273 8.256 -24.584 1.00 90.25 124 ALA A C 1
ATOM 945 O O . ALA A 1 124 ? 20.661 9.421 -24.493 1.00 90.25 124 ALA A O 1
ATOM 946 N N . VAL A 1 125 ? 20.055 7.492 -23.506 1.00 91.06 125 VAL A N 1
ATOM 947 C CA . VAL A 1 125 ? 20.293 7.948 -22.123 1.00 91.06 125 VAL A CA 1
ATOM 948 C C . VAL A 1 125 ? 21.762 8.326 -21.920 1.00 91.06 125 VAL A C 1
ATOM 950 O O . VAL A 1 125 ? 22.062 9.419 -21.435 1.00 91.06 125 VAL A O 1
ATOM 953 N N . ASP A 1 126 ? 22.680 7.466 -22.359 1.00 89.94 126 ASP A N 1
ATOM 954 C CA . ASP A 1 126 ? 24.120 7.699 -22.249 1.00 89.94 126 ASP A CA 1
ATOM 955 C C . ASP A 1 126 ? 24.557 8.934 -23.051 1.00 89.94 126 ASP A C 1
ATOM 957 O O . ASP A 1 126 ? 25.438 9.682 -22.624 1.00 89.94 126 ASP A O 1
ATOM 961 N N . TYR A 1 127 ? 23.946 9.167 -24.215 1.00 89.00 127 TYR A N 1
ATOM 962 C CA . TYR A 1 127 ? 24.204 10.349 -25.033 1.00 89.00 127 TYR A CA 1
ATOM 963 C C . TYR A 1 127 ? 23.754 11.635 -24.332 1.00 89.00 127 TYR A C 1
ATOM 965 O O . TYR A 1 127 ? 24.534 12.582 -24.244 1.00 89.00 127 TYR A O 1
ATOM 973 N N . VAL A 1 128 ? 22.543 11.665 -23.765 1.00 85.31 128 VAL A N 1
ATOM 974 C CA . VAL A 1 128 ? 22.050 12.827 -23.002 1.00 85.31 128 VAL A CA 1
ATOM 975 C C . VAL A 1 128 ? 22.964 13.128 -21.813 1.00 85.31 128 VAL A C 1
ATOM 977 O O . VAL A 1 128 ? 23.321 14.288 -21.597 1.00 85.31 128 VAL A O 1
ATOM 980 N N . ALA A 1 129 ? 23.410 12.094 -21.096 1.00 80.50 129 ALA A N 1
ATOM 981 C CA . ALA A 1 129 ? 24.341 12.240 -19.980 1.00 80.50 129 ALA A CA 1
ATOM 982 C C . ALA A 1 129 ? 25.707 12.808 -20.412 1.00 80.50 129 ALA A C 1
ATOM 984 O O . ALA A 1 129 ? 26.295 13.617 -19.696 1.00 80.50 129 ALA A O 1
ATOM 985 N N . LYS A 1 130 ? 26.203 12.425 -21.596 1.00 78.12 130 LYS A N 1
ATOM 986 C CA . LYS A 1 130 ? 27.469 12.926 -22.159 1.00 78.12 130 LYS A CA 1
ATOM 987 C C . LYS A 1 130 ? 27.369 14.353 -22.701 1.00 78.12 130 LYS A C 1
ATOM 989 O O . LYS A 1 130 ? 28.337 15.100 -22.605 1.00 78.12 130 LYS A O 1
ATOM 994 N N . VAL A 1 131 ? 26.230 14.725 -23.284 1.00 78.62 131 VAL A N 1
ATOM 995 C CA . VAL A 1 131 ? 26.036 16.023 -23.959 1.00 78.62 131 VAL A CA 1
ATOM 996 C C . VAL A 1 131 ? 25.528 17.113 -23.009 1.00 78.62 131 VAL A C 1
ATOM 998 O O . VAL A 1 131 ? 25.704 18.295 -23.294 1.00 78.62 131 VAL A O 1
ATOM 1001 N N . SER A 1 132 ? 24.979 16.745 -21.848 1.00 64.62 132 SER A N 1
ATOM 1002 C CA . SER A 1 132 ? 24.578 17.686 -20.791 1.00 64.62 132 SER A CA 1
ATOM 1003 C C . SER A 1 132 ? 25.481 17.618 -19.547 1.00 64.62 132 SER A C 1
ATOM 1005 O O . SER A 1 132 ? 24.975 17.344 -18.454 1.00 64.62 132 SER A O 1
ATOM 1007 N N . PRO A 1 133 ? 26.804 17.878 -19.631 1.00 52.50 133 PRO A N 1
ATOM 1008 C CA . PRO A 1 133 ? 27.588 18.066 -18.422 1.00 52.50 133 PRO A CA 1
ATOM 1009 C C . PRO A 1 133 ? 27.112 19.351 -17.731 1.00 52.50 133 PRO A C 1
ATOM 1011 O O . PRO A 1 133 ? 27.006 20.411 -18.346 1.00 52.50 133 PRO A O 1
ATOM 1014 N N . ALA A 1 134 ? 26.761 19.209 -16.455 1.00 54.56 134 ALA A N 1
ATOM 1015 C CA . ALA A 1 134 ? 26.247 20.217 -15.537 1.00 54.56 134 ALA A CA 1
ATOM 1016 C C . ALA A 1 134 ? 26.516 21.691 -15.919 1.00 54.56 134 ALA A C 1
ATOM 1018 O O . ALA A 1 134 ? 27.657 22.153 -15.969 1.00 54.56 134 ALA A O 1
ATOM 1019 N N . ARG A 1 135 ? 25.437 22.480 -16.043 1.00 53.09 135 ARG A N 1
ATOM 1020 C CA . ARG A 1 135 ? 25.468 23.937 -15.833 1.00 53.09 135 ARG A CA 1
ATOM 1021 C C . ARG A 1 135 ? 25.819 24.221 -14.365 1.00 53.09 135 ARG A C 1
ATOM 1023 O O . ARG A 1 135 ? 24.964 24.591 -13.569 1.00 53.09 135 ARG A O 1
ATOM 1030 N N . THR A 1 136 ? 27.076 24.037 -13.988 1.00 52.66 136 THR A N 1
ATOM 1031 C CA . THR A 1 136 ? 27.625 24.467 -12.700 1.00 52.66 136 THR A CA 1
ATOM 1032 C C . THR A 1 136 ? 28.743 25.459 -12.958 1.00 52.66 136 THR A C 1
ATOM 1034 O O . THR A 1 136 ? 29.819 25.076 -13.403 1.00 52.66 136 THR A O 1
ATOM 1037 N N . GLY A 1 137 ? 28.488 26.732 -12.651 1.00 49.78 137 GLY A N 1
ATOM 1038 C CA . GLY A 1 137 ? 29.542 27.735 -12.510 1.00 49.78 137 GLY A CA 1
ATOM 1039 C C . GLY A 1 137 ? 29.328 29.011 -13.314 1.00 49.78 137 GLY A C 1
ATOM 1040 O O . GLY A 1 137 ? 30.015 29.266 -14.294 1.00 49.78 137 GLY A O 1
ATOM 1041 N N . THR A 1 138 ? 28.453 29.894 -12.845 1.00 42.75 138 THR A N 1
ATOM 1042 C CA . THR A 1 138 ? 28.666 31.332 -13.046 1.00 42.75 138 THR A CA 1
ATOM 1043 C C . THR A 1 138 ? 28.572 32.001 -11.683 1.00 42.75 138 THR A C 1
ATOM 1045 O O . THR A 1 138 ? 27.538 32.528 -11.294 1.00 42.75 138 THR A O 1
ATOM 1048 N N . LYS A 1 139 ? 29.680 31.943 -10.932 1.00 53.75 139 LYS A N 1
ATOM 1049 C CA . LYS A 1 139 ? 30.005 33.030 -10.007 1.00 53.75 139 LYS A CA 1
ATOM 1050 C C . LYS A 1 139 ? 30.286 34.243 -10.892 1.00 53.75 139 LYS A C 1
ATOM 1052 O O . LYS A 1 139 ? 31.256 34.216 -11.645 1.00 53.75 139 LYS A O 1
ATOM 1057 N N . ARG A 1 140 ? 29.432 35.264 -10.846 1.00 48.22 140 ARG A N 1
ATOM 1058 C CA . ARG A 1 140 ? 29.838 36.612 -11.243 1.00 48.22 140 ARG A CA 1
ATOM 1059 C C . ARG A 1 140 ? 30.139 37.387 -9.971 1.00 48.22 140 ARG A C 1
ATOM 1061 O O . ARG A 1 140 ? 29.307 37.433 -9.067 1.00 48.22 140 ARG A O 1
ATOM 1068 N N . SER A 1 141 ? 31.391 37.824 -9.937 1.00 61.38 141 SER A N 1
ATOM 1069 C CA . SER A 1 141 ? 32.012 38.765 -9.016 1.00 61.38 141 SER A CA 1
ATOM 1070 C C . SER A 1 141 ? 31.272 40.092 -8.942 1.00 61.38 141 SER A C 1
ATOM 1072 O O . SER A 1 141 ? 30.579 40.427 -9.931 1.00 61.38 141 SER A O 1
#

Secondary structure (DSSP, 8-state):
----------SSPP--HHHHHHHHHSTT--HHHHHHHTTPPTTTTHHHHSGGGTT----HHHHHHHHHHHT--HHHHHHHHHHHT---TTTTSPPPHHHHHHHHHHHTS-HHHHHHHHHHHHHHHHHHHHH----------